Protein AF-A0A6J2U993-F1 (afdb_monomer)

Secondary structure (DSSP, 8-state):
--PPPEEETTTTEEE---HHHHHHHHHSHHHHHHHHHHHGGGS-HHHHHHHHHHSPPPHHHHHHHTTTHHHHHS------

Foldseek 3Di:
DDDDWDADPLLRDTDRPDPVVVVVVCPDPSNVVSVVVVVVVVDDVVVVVVVVVPDDPDPVVVVCVVVVVVVVVVPPPDDD

Organism: Drosophila lebanonensis (NCBI:txid7225)

pLDDT: mean 79.71, std 20.39, range [37.69, 97.94]

Nearest PDB structures (foldseek):
  8y6o-assembly1_V  TM=7.287E-01  e=1.189E-03  Homo sapiens
  8qzs-assembly1_X  TM=4.840E-01  e=1.605E-02  Homo sapiens
  8h6k-assembly1_4I  TM=4.635E-01  e=1.982E-02  Homo sapiens
  8h6l-assembly1_4I  TM=4.626E-01  e=5.691E-02  Homo sapiens
  2mkd-assembly1_A  TM=6.277E-01  e=8.839E-01  Homo sapiens

Mean predicted aligned error: 11.98 Å

Radius of gyration: 22.32 Å; Cα contacts (8 Å, |Δi|>4): 36; chains: 1; bounding box: 62×29×45 Å

InterPro domains:
  IPR013085 U1-C, C2H2-type zinc finger [PF06220] (4-38)
  IPR036236 Zinc finger C2H2 superfamily [SSF57667] (4-61)

Structure (mmCIF, N/CA/C/O backbone):
data_AF-A0A6J2U993-F1
#
_entry.id   AF-A0A6J2U993-F1
#
loop_
_atom_site.group_PDB
_atom_site.id
_atom_site.type_symbo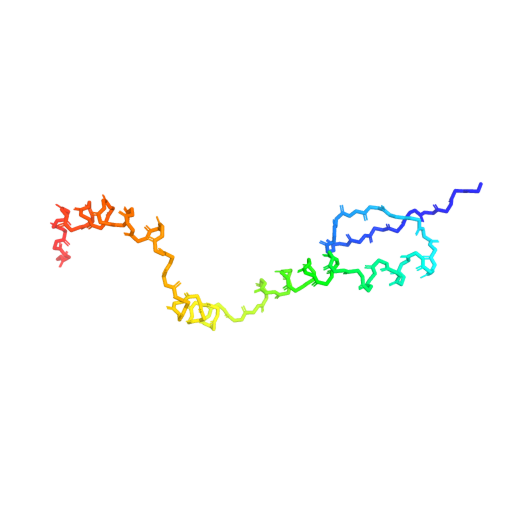l
_atom_site.label_atom_id
_atom_site.label_alt_id
_atom_site.label_comp_id
_atom_site.label_asym_id
_atom_site.label_entity_id
_atom_site.label_seq_id
_atom_site.pdbx_PDB_ins_code
_atom_site.Cartn_x
_atom_site.Cartn_y
_atom_site.Cartn_z
_atom_site.occupancy
_atom_site.B_iso_or_equiv
_atom_site.auth_seq_id
_atom_site.auth_comp_id
_atom_site.auth_asym_id
_atom_site.auth_atom_id
_atom_site.pdbx_PDB_model_num
ATOM 1 N N . MET A 1 1 ? 15.399 -6.776 -28.946 1.00 45.09 1 MET A N 1
ATOM 2 C CA . MET A 1 1 ? 15.629 -6.810 -27.480 1.00 45.09 1 MET A CA 1
ATOM 3 C C . MET A 1 1 ? 14.334 -6.453 -26.739 1.00 45.09 1 MET A C 1
ATOM 5 O O . MET A 1 1 ? 14.252 -5.409 -26.109 1.00 45.09 1 MET A O 1
ATOM 9 N N . GLY A 1 2 ? 13.290 -7.281 -26.862 1.00 53.44 2 GLY A N 1
ATOM 10 C CA . GLY A 1 2 ? 11.977 -7.047 -26.245 1.00 53.44 2 GLY A CA 1
ATOM 11 C C . GLY A 1 2 ? 11.771 -7.975 -25.054 1.00 53.44 2 GLY A C 1
ATOM 12 O O . GLY A 1 2 ? 11.161 -9.030 -25.192 1.00 53.44 2 GLY A O 1
ATOM 13 N N . GLY A 1 3 ? 12.339 -7.627 -23.899 1.00 67.88 3 GLY A N 1
ATOM 14 C CA . GLY A 1 3 ? 12.029 -8.334 -22.657 1.00 67.88 3 GLY A CA 1
ATOM 15 C C . GLY A 1 3 ? 10.589 -8.036 -22.237 1.00 67.88 3 GLY A C 1
ATOM 16 O O . GLY A 1 3 ? 10.174 -6.879 -22.273 1.00 67.88 3 GLY A O 1
ATOM 17 N N . LYS A 1 4 ? 9.825 -9.066 -21.848 1.00 79.19 4 LYS A N 1
ATOM 18 C CA . LYS A 1 4 ? 8.457 -8.902 -21.325 1.00 79.19 4 LYS A CA 1
ATOM 19 C C . LYS A 1 4 ? 8.490 -7.951 -20.121 1.00 79.19 4 LYS A C 1
ATOM 21 O O . LYS A 1 4 ? 9.355 -8.109 -19.259 1.00 79.19 4 LYS A O 1
ATOM 26 N N . SER A 1 5 ? 7.593 -6.966 -20.076 1.00 89.19 5 SER A N 1
ATOM 27 C CA . SER A 1 5 ? 7.443 -6.059 -18.932 1.00 89.19 5 SER A CA 1
ATOM 28 C C . SER A 1 5 ? 6.999 -6.832 -17.685 1.00 89.19 5 SER A C 1
ATOM 30 O O . SER A 1 5 ? 6.337 -7.864 -17.780 1.00 89.19 5 SER A O 1
ATOM 32 N N . TYR A 1 6 ? 7.387 -6.348 -16.506 1.00 93.44 6 TYR A N 1
ATOM 33 C CA . TYR A 1 6 ? 6.902 -6.882 -15.235 1.00 93.44 6 TYR A CA 1
ATOM 34 C C . TYR A 1 6 ? 5.640 -6.127 -14.830 1.00 93.44 6 TYR A C 1
ATOM 36 O O . TYR A 1 6 ? 5.645 -4.897 -14.821 1.00 93.44 6 TYR A O 1
ATOM 44 N N . TYR A 1 7 ? 4.578 -6.849 -14.489 1.00 95.69 7 TYR A N 1
ATOM 45 C CA . TYR A 1 7 ? 3.352 -6.272 -13.947 1.00 95.69 7 TYR A CA 1
ATOM 46 C C . TYR A 1 7 ? 3.299 -6.500 -12.437 1.00 95.69 7 TYR A C 1
ATOM 48 O O . TYR A 1 7 ? 3.592 -7.599 -11.967 1.00 95.69 7 TYR A O 1
ATOM 56 N N . CYS A 1 8 ? 2.953 -5.465 -11.673 1.00 96.38 8 CYS A N 1
ATOM 57 C CA . CYS A 1 8 ? 2.687 -5.595 -10.244 1.00 96.38 8 CYS A CA 1
ATOM 58 C C . CYS A 1 8 ? 1.180 -5.564 -9.988 1.00 96.38 8 CYS A C 1
ATOM 60 O O . C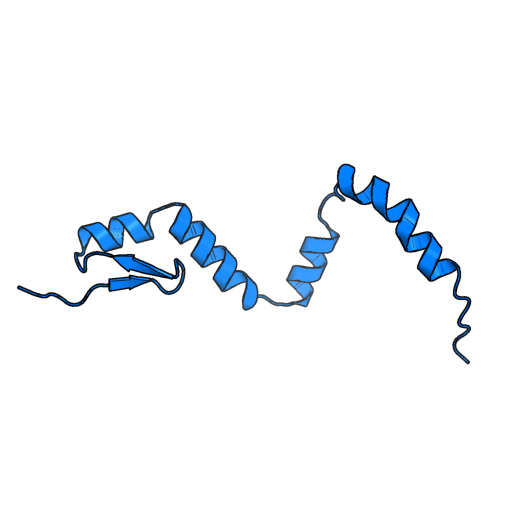YS A 1 8 ? 0.555 -4.529 -10.213 1.00 96.38 8 CYS A O 1
ATOM 62 N N . ASP A 1 9 ? 0.620 -6.644 -9.442 1.00 96.06 9 ASP A N 1
ATOM 63 C CA . ASP A 1 9 ? -0.821 -6.751 -9.174 1.00 96.06 9 ASP A CA 1
ATOM 64 C C . ASP A 1 9 ? -1.311 -5.780 -8.092 1.00 96.06 9 ASP A C 1
ATOM 66 O O . ASP A 1 9 ? -2.397 -5.217 -8.208 1.00 96.06 9 ASP A O 1
ATOM 70 N N . TYR A 1 10 ? -0.491 -5.507 -7.071 1.00 96.44 10 TYR A N 1
ATOM 71 C CA . TYR A 1 10 ? -0.852 -4.565 -6.003 1.00 96.44 10 TYR A CA 1
ATOM 72 C C . TYR A 1 10 ? -0.943 -3.126 -6.521 1.00 96.44 10 TYR A C 1
ATOM 74 O O . TYR A 1 10 ? -1.902 -2.408 -6.244 1.00 96.44 10 TYR A O 1
ATOM 82 N N . CYS A 1 11 ? 0.056 -2.699 -7.296 1.00 95.62 11 CYS A N 1
ATOM 83 C CA . CYS A 1 11 ? 0.133 -1.337 -7.826 1.00 95.62 11 CYS A CA 1
ATOM 84 C C . CYS A 1 11 ? -0.592 -1.162 -9.166 1.00 95.62 11 CYS A C 1
ATOM 86 O O . CYS A 1 11 ? -0.792 -0.030 -9.603 1.00 95.62 11 CYS A O 1
ATOM 88 N N . ARG A 1 12 ? -0.979 -2.266 -9.810 1.00 95.50 12 ARG A N 1
ATOM 89 C CA . ARG A 1 12 ? -1.632 -2.332 -11.122 1.00 95.50 12 ARG A CA 1
ATOM 90 C C . ARG A 1 12 ? -0.870 -1.590 -12.222 1.00 95.50 12 ARG A C 1
ATOM 92 O O . ARG A 1 12 ? -1.472 -0.946 -13.080 1.00 95.50 12 ARG A O 1
ATOM 99 N N . CYS A 1 13 ? 0.460 -1.674 -12.202 1.00 94.56 13 CYS A N 1
ATOM 100 C CA . CYS A 1 13 ? 1.329 -0.968 -13.140 1.00 94.56 13 CYS A CA 1
ATOM 101 C C . CYS A 1 13 ? 2.377 -1.886 -13.780 1.00 94.56 13 CYS A C 1
ATOM 103 O O . CYS A 1 13 ? 2.805 -2.884 -13.194 1.00 94.56 13 CYS A O 1
ATOM 105 N N . PHE A 1 14 ? 2.798 -1.519 -14.993 1.00 94.81 14 PHE A N 1
ATOM 106 C CA . PHE A 1 14 ? 3.905 -2.160 -15.696 1.00 94.81 14 PHE A CA 1
ATOM 107 C C . PHE A 1 14 ? 5.223 -1.439 -15.404 1.00 94.81 14 PHE A C 1
ATOM 109 O O . PHE A 1 14 ? 5.276 -0.212 -15.340 1.00 94.81 14 PHE A O 1
ATOM 116 N N . MET A 1 15 ? 6.302 -2.204 -15.284 1.00 92.69 15 MET A N 1
ATOM 117 C CA . MET A 1 15 ? 7.666 -1.701 -15.135 1.00 92.69 15 MET A CA 1
ATOM 118 C C . MET A 1 15 ? 8.659 -2.546 -15.928 1.00 92.69 15 MET A C 1
ATOM 120 O O . MET A 1 15 ? 8.347 -3.635 -16.423 1.00 92.69 15 MET A O 1
ATOM 124 N N . LYS A 1 16 ? 9.888 -2.038 -16.045 1.00 93.12 16 LYS A N 1
ATOM 125 C CA . LYS A 1 16 ? 10.990 -2.784 -16.648 1.00 93.12 16 LYS A CA 1
ATOM 126 C C . LYS A 1 16 ? 11.218 -4.073 -15.856 1.00 93.12 16 LYS A C 1
ATOM 128 O O . LYS A 1 16 ? 11.313 -4.040 -14.631 1.00 93.12 16 LYS A O 1
ATOM 133 N N . ASN A 1 17 ? 11.321 -5.197 -16.561 1.00 91.06 17 ASN A N 1
ATOM 134 C CA . ASN A 1 17 ? 11.669 -6.477 -15.953 1.00 91.06 17 ASN A CA 1
ATOM 135 C C . ASN A 1 17 ? 13.175 -6.526 -15.669 1.00 91.06 17 ASN A C 1
ATOM 137 O O . ASN A 1 17 ? 13.955 -7.131 -16.397 1.00 91.06 17 ASN A O 1
ATOM 141 N N . ASP A 1 18 ? 13.560 -5.799 -14.630 1.00 93.19 18 ASP A N 1
ATOM 142 C CA . ASP A 1 18 ? 14.904 -5.724 -14.086 1.00 93.19 18 ASP A CA 1
ATOM 143 C C . ASP A 1 18 ? 14.824 -5.960 -12.574 1.00 93.19 18 ASP A C 1
ATOM 145 O O . ASP A 1 18 ? 13.914 -5.467 -11.900 1.00 93.19 18 ASP A O 1
ATOM 149 N N . LEU A 1 19 ? 15.755 -6.746 -12.030 1.00 93.69 19 LEU A N 1
ATOM 150 C CA . LEU A 1 19 ? 15.716 -7.136 -10.621 1.00 93.69 19 LEU A CA 1
ATOM 151 C C . LEU A 1 19 ? 15.868 -5.939 -9.677 1.00 93.69 19 LEU A C 1
ATOM 153 O O . LEU A 1 19 ? 15.199 -5.902 -8.644 1.00 93.69 19 LEU A O 1
ATOM 157 N N . ASN A 1 20 ? 16.701 -4.958 -10.022 1.00 95.38 20 ASN A N 1
ATOM 158 C CA . ASN A 1 20 ? 16.921 -3.783 -9.184 1.00 95.38 20 ASN A CA 1
ATOM 159 C C . ASN A 1 20 ? 15.697 -2.865 -9.216 1.00 95.38 20 ASN A C 1
ATOM 161 O O . ASN A 1 20 ? 15.258 -2.400 -8.164 1.00 95.38 20 ASN A O 1
ATOM 165 N N . VAL A 1 21 ? 15.082 -2.695 -10.392 1.00 94.81 21 VAL A N 1
ATOM 166 C CA . VAL A 1 21 ? 13.815 -1.957 -10.541 1.00 94.81 21 VAL A CA 1
ATOM 167 C C . VAL A 1 21 ? 12.703 -2.604 -9.713 1.00 94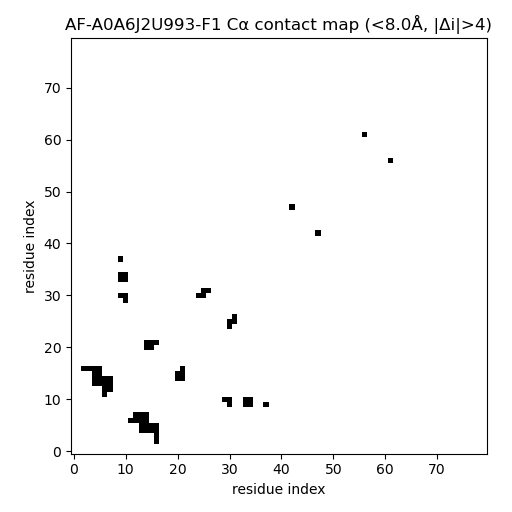.81 21 VAL A C 1
ATOM 169 O O . VAL A 1 21 ? 11.999 -1.911 -8.979 1.00 94.81 21 VAL A O 1
ATOM 172 N N . ARG A 1 22 ? 12.572 -3.935 -9.764 1.00 95.38 22 ARG A N 1
ATOM 173 C CA . ARG A 1 22 ? 11.567 -4.668 -8.978 1.00 95.38 22 ARG A CA 1
ATOM 174 C C . ARG A 1 22 ? 11.808 -4.555 -7.474 1.00 95.38 22 ARG A C 1
ATOM 176 O O . ARG A 1 22 ? 10.855 -4.360 -6.726 1.00 95.38 22 ARG A O 1
ATOM 183 N N . LYS A 1 23 ? 13.062 -4.655 -7.022 1.00 96.69 23 LYS A N 1
ATOM 184 C CA . LYS A 1 23 ? 13.413 -4.487 -5.602 1.00 96.69 23 LYS A CA 1
ATOM 185 C C . LYS A 1 23 ? 13.073 -3.083 -5.108 1.00 96.69 23 LYS A C 1
ATOM 187 O O . LYS A 1 23 ? 12.389 -2.964 -4.097 1.00 96.69 23 LYS A O 1
ATOM 192 N N . LEU A 1 24 ? 13.479 -2.054 -5.855 1.00 97.25 24 LEU A N 1
ATOM 193 C CA . LEU A 1 24 ? 13.184 -0.660 -5.524 1.00 97.25 24 LEU A CA 1
ATOM 194 C C . LEU A 1 24 ? 11.672 -0.403 -5.463 1.00 97.25 24 LEU A C 1
ATOM 196 O O . LEU A 1 24 ? 11.193 0.229 -4.523 1.00 97.25 24 LEU A O 1
ATOM 200 N N . HIS A 1 25 ? 10.918 -0.934 -6.430 1.00 97.00 25 HIS A N 1
ATOM 201 C CA . HIS A 1 25 ? 9.461 -0.859 -6.429 1.00 97.00 25 HIS A CA 1
ATOM 202 C C . HIS A 1 25 ? 8.852 -1.508 -5.180 1.00 97.00 25 HIS A C 1
ATOM 204 O O . HIS A 1 25 ? 8.038 -0.880 -4.508 1.00 97.00 25 HIS A O 1
ATOM 210 N N . ASN A 1 26 ? 9.274 -2.731 -4.844 1.00 96.31 26 ASN A N 1
ATOM 211 C CA . ASN A 1 26 ? 8.746 -3.478 -3.701 1.00 96.31 26 ASN A CA 1
ATOM 212 C C . ASN A 1 26 ? 9.044 -2.798 -2.354 1.00 96.31 26 ASN A C 1
ATOM 214 O O . ASN A 1 26 ? 8.257 -2.942 -1.422 1.00 96.31 26 ASN A O 1
ATOM 218 N N . SER A 1 27 ? 10.158 -2.064 -2.240 1.00 97.25 27 SER A N 1
ATOM 219 C CA . SER A 1 27 ? 10.480 -1.258 -1.051 1.00 97.25 27 SER A CA 1
ATOM 220 C C . SER A 1 27 ? 9.785 0.108 -1.021 1.00 97.25 27 SER A C 1
ATOM 222 O O . SER A 1 27 ? 9.859 0.814 -0.018 1.00 97.25 27 SER A O 1
ATOM 224 N N . GLY A 1 28 ? 9.142 0.515 -2.118 1.00 97.25 28 GLY A N 1
ATOM 225 C CA . GLY A 1 28 ? 8.491 1.812 -2.231 1.00 97.25 28 GLY A CA 1
ATOM 226 C C . GLY A 1 28 ? 7.241 1.920 -1.358 1.00 97.25 28 GLY A C 1
ATOM 227 O O . GLY A 1 28 ? 6.456 0.980 -1.242 1.00 97.25 28 GLY A O 1
ATOM 228 N N . LEU A 1 29 ? 7.007 3.110 -0.795 1.00 97.56 29 LEU A N 1
ATOM 229 C CA . LEU A 1 29 ? 5.849 3.374 0.065 1.00 97.56 29 LEU A CA 1
ATOM 230 C C . LEU A 1 29 ? 4.516 3.071 -0.635 1.00 97.56 29 LEU A C 1
ATOM 232 O O . LEU A 1 29 ? 3.618 2.494 -0.027 1.00 97.56 29 LEU A O 1
ATOM 236 N N . SER A 1 30 ? 4.396 3.422 -1.917 1.00 96.69 30 SER A N 1
ATOM 237 C CA . SER A 1 30 ? 3.188 3.169 -2.708 1.00 96.69 30 SER A CA 1
ATOM 238 C C . SER A 1 30 ? 2.865 1.678 -2.809 1.00 96.69 30 SER A C 1
ATOM 240 O O . SER A 1 30 ? 1.706 1.299 -2.657 1.00 96.69 30 SER A O 1
ATOM 242 N N . HIS A 1 31 ? 3.880 0.834 -3.006 1.00 97.94 31 HIS A N 1
ATOM 243 C CA . HIS A 1 31 ? 3.723 -0.616 -3.020 1.00 97.94 31 HIS A CA 1
ATOM 244 C C . HIS A 1 31 ? 3.337 -1.148 -1.644 1.00 97.94 31 HIS A C 1
ATOM 246 O O . HIS A 1 31 ? 2.391 -1.923 -1.536 1.00 97.94 31 HIS A O 1
ATOM 252 N N . THR A 1 32 ? 4.015 -0.699 -0.588 1.00 97.75 32 THR A N 1
ATOM 253 C CA . THR A 1 32 ? 3.718 -1.119 0.787 1.00 97.75 32 THR A CA 1
ATOM 254 C C . THR A 1 32 ? 2.278 -0.794 1.175 1.00 97.75 32 THR A C 1
ATOM 256 O O . THR 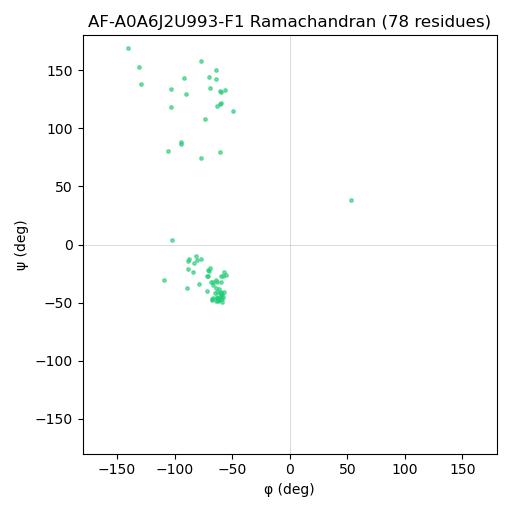A 1 32 ? 1.566 -1.668 1.668 1.00 97.75 32 THR A O 1
ATOM 259 N N . VAL A 1 33 ? 1.815 0.428 0.895 1.00 96.88 33 VAL A N 1
ATOM 260 C CA . VAL A 1 33 ? 0.429 0.837 1.161 1.00 96.88 33 VAL A CA 1
ATOM 261 C C . VAL A 1 33 ? -0.546 0.019 0.317 1.00 96.88 33 VAL A C 1
ATOM 263 O O . VAL A 1 33 ? -1.485 -0.547 0.870 1.00 96.88 33 VAL A O 1
ATOM 266 N N . ALA A 1 34 ? -0.305 -0.113 -0.992 1.00 97.06 34 ALA A N 1
ATOM 267 C CA . ALA A 1 34 ? -1.177 -0.885 -1.877 1.00 97.06 34 ALA A CA 1
ATOM 268 C C . ALA A 1 34 ? -1.293 -2.354 -1.442 1.00 97.06 34 ALA A C 1
ATOM 270 O O . ALA A 1 34 ? -2.393 -2.903 -1.404 1.00 97.06 34 ALA A O 1
ATOM 271 N N . LYS A 1 35 ? -0.174 -2.972 -1.049 1.00 96.75 35 LYS A N 1
ATOM 272 C CA . LYS A 1 35 ? -0.134 -4.339 -0.527 1.00 96.75 35 LYS A CA 1
ATOM 273 C C . LYS A 1 35 ? -0.940 -4.464 0.764 1.00 96.75 35 LYS A C 1
ATOM 275 O O . LYS A 1 35 ? -1.753 -5.375 0.869 1.00 96.75 35 LYS A O 1
ATOM 280 N N . VAL A 1 36 ? -0.753 -3.562 1.729 1.00 95.56 36 VAL A N 1
ATOM 281 C CA . VAL A 1 36 ? -1.516 -3.585 2.990 1.00 95.56 36 VAL A CA 1
ATOM 282 C C . VAL A 1 36 ? -3.009 -3.413 2.718 1.00 95.56 36 VAL A C 1
ATOM 284 O O . VAL A 1 36 ? -3.809 -4.200 3.213 1.00 95.56 36 VAL A O 1
ATOM 287 N N . THR A 1 37 ? -3.398 -2.440 1.893 1.00 93.38 37 THR A 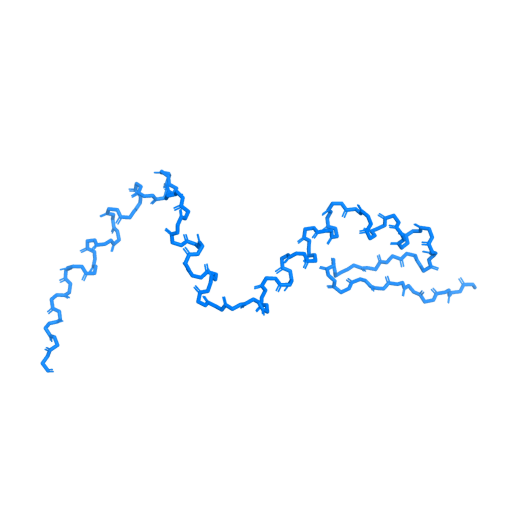N 1
ATOM 288 C CA . THR A 1 37 ? -4.802 -2.217 1.522 1.00 93.38 37 THR A CA 1
ATOM 289 C C . THR A 1 37 ? -5.418 -3.431 0.834 1.00 93.38 37 THR A C 1
ATOM 291 O O . THR A 1 37 ? -6.559 -3.774 1.129 1.00 93.38 37 THR A O 1
ATOM 294 N N . PHE A 1 38 ? -4.677 -4.089 -0.058 1.00 94.69 38 PHE A N 1
ATOM 295 C CA . PHE A 1 38 ? -5.133 -5.315 -0.702 1.00 94.69 38 PHE A CA 1
ATOM 296 C C . PHE A 1 38 ? -5.339 -6.439 0.321 1.00 94.69 38 PHE A C 1
ATOM 298 O O . PHE A 1 38 ? -6.387 -7.075 0.328 1.00 94.69 38 PHE A O 1
ATOM 305 N N . MET A 1 39 ? -4.382 -6.640 1.234 1.00 92.31 39 MET A N 1
ATOM 306 C CA . MET A 1 39 ? -4.463 -7.711 2.234 1.00 92.31 39 MET A CA 1
ATOM 307 C C . MET A 1 39 ? -5.600 -7.512 3.241 1.00 92.31 39 MET A C 1
ATOM 309 O O . MET A 1 39 ? -6.212 -8.493 3.651 1.00 92.31 39 MET A O 1
ATOM 313 N N . LYS A 1 40 ? -5.951 -6.264 3.575 1.00 90.31 40 LYS A N 1
ATOM 314 C CA . LYS A 1 40 ? -7.087 -5.948 4.461 1.00 90.31 40 LYS A CA 1
ATOM 315 C C . LYS A 1 40 ? -8.430 -6.500 3.977 1.00 90.31 40 LYS A C 1
ATOM 317 O O . LYS A 1 40 ? -9.328 -6.696 4.783 1.00 90.31 40 LYS A O 1
ATOM 322 N N . GLN A 1 41 ? -8.585 -6.763 2.679 1.00 86.81 41 GLN A N 1
ATOM 323 C CA . GLN A 1 41 ? -9.821 -7.339 2.133 1.00 86.81 41 GLN A CA 1
ATOM 324 C C . GLN A 1 41 ? -10.032 -8.800 2.551 1.00 86.81 41 GLN A C 1
ATOM 326 O O . GLN A 1 41 ? -11.152 -9.297 2.487 1.00 86.81 41 GLN A O 1
ATOM 331 N N . PHE A 1 42 ? -8.962 -9.476 2.967 1.00 90.50 42 PHE A N 1
ATOM 332 C CA . PHE A 1 42 ? -8.975 -10.873 3.396 1.00 90.50 42 PHE A CA 1
ATOM 333 C C . PHE A 1 42 ? -8.942 -11.013 4.924 1.00 90.50 42 PHE A C 1
ATOM 335 O O . PHE A 1 42 ? -8.849 -12.125 5.440 1.00 90.50 42 PHE A O 1
ATOM 342 N N . GLU A 1 43 ? -8.988 -9.896 5.649 1.00 90.12 43 GLU A N 1
ATOM 343 C CA . GLU A 1 43 ? -9.062 -9.881 7.105 1.00 90.12 43 GLU A CA 1
ATOM 344 C C . GLU A 1 43 ? -10.482 -10.217 7.589 1.00 90.12 43 GLU A C 1
ATOM 346 O O . GLU A 1 43 ? -11.458 -10.083 6.849 1.00 90.12 43 GLU A O 1
ATOM 351 N N . ASP A 1 44 ? -10.607 -10.686 8.834 1.00 92.81 44 ASP A N 1
ATOM 352 C CA . ASP A 1 44 ? -11.906 -11.051 9.404 1.00 92.81 44 ASP A CA 1
ATOM 353 C C . ASP A 1 44 ? -12.836 -9.821 9.434 1.00 92.81 44 ASP A C 1
ATOM 355 O O . ASP A 1 44 ? -12.511 -8.824 10.094 1.00 92.81 44 ASP A O 1
ATOM 359 N N . PRO A 1 45 ? -14.011 -9.873 8.775 1.00 89.00 45 PRO A N 1
ATOM 360 C CA . PRO A 1 45 ? -14.933 -8.743 8.719 1.00 89.00 45 PRO A CA 1
ATOM 361 C C . PRO A 1 45 ? -15.408 -8.284 10.102 1.00 89.00 45 PRO A C 1
ATOM 363 O O . PRO A 1 45 ? -15.736 -7.108 10.267 1.00 89.00 45 PRO A O 1
ATOM 366 N N . ARG A 1 46 ? -15.443 -9.176 11.105 1.00 90.94 46 ARG A N 1
ATOM 367 C CA . ARG A 1 46 ? -15.823 -8.806 12.478 1.00 90.94 46 ARG A CA 1
ATOM 368 C C . ARG A 1 46 ? -14.784 -7.889 13.111 1.00 90.94 46 ARG A C 1
ATOM 370 O O . ARG A 1 46 ? -15.150 -6.836 13.625 1.00 90.94 46 ARG A O 1
ATOM 377 N N . LYS A 1 47 ? -13.504 -8.251 12.994 1.00 90.06 47 LYS A N 1
ATOM 378 C CA . LY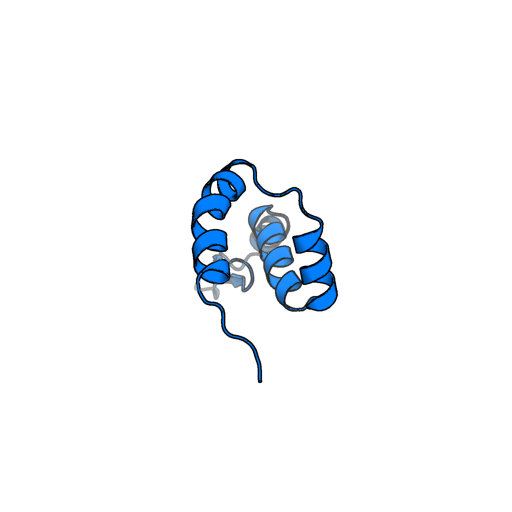S A 1 47 ? -12.386 -7.448 13.505 1.00 90.06 47 LYS A CA 1
ATOM 379 C C . LYS A 1 47 ? -12.326 -6.090 12.821 1.00 90.06 47 LYS A C 1
ATOM 381 O O . LYS A 1 47 ? -12.263 -5.070 13.497 1.00 90.06 47 LYS A O 1
ATOM 386 N N . LEU A 1 48 ? -12.458 -6.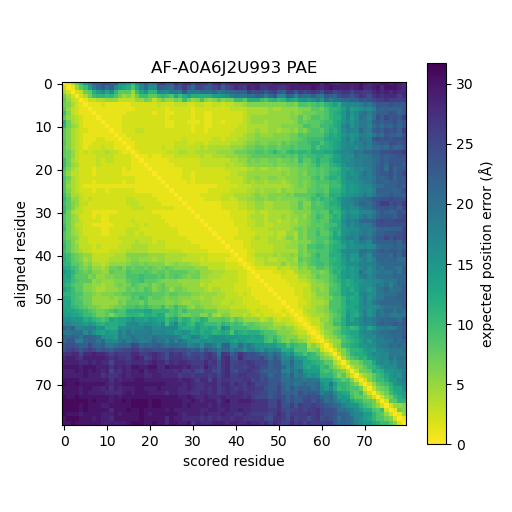068 11.493 1.00 89.12 48 LEU A N 1
ATOM 387 C CA . LEU A 1 48 ? -12.482 -4.821 10.729 1.00 89.12 48 LEU A CA 1
ATOM 388 C C . LEU A 1 48 ? -13.622 -3.906 11.200 1.00 89.12 48 LEU A C 1
ATOM 390 O O . LEU A 1 48 ? -13.408 -2.719 11.426 1.00 89.12 48 LEU A O 1
ATOM 394 N N . LEU A 1 49 ? -14.829 -4.444 11.408 1.00 89.12 49 LEU A N 1
ATOM 395 C CA . LEU A 1 49 ? -15.964 -3.655 11.892 1.00 89.12 49 LEU A CA 1
ATOM 396 C C . LEU A 1 49 ? -15.736 -3.088 13.302 1.00 89.12 49 LEU A C 1
ATOM 398 O O . LEU A 1 49 ? -16.113 -1.945 13.563 1.00 89.12 49 LEU A O 1
ATOM 402 N N . GLU A 1 50 ? -15.156 -3.871 14.208 1.00 91.62 50 GLU A N 1
ATOM 403 C CA . GLU A 1 50 ? -14.811 -3.426 15.562 1.00 91.62 50 GLU A CA 1
ATOM 404 C C . GLU A 1 50 ? -13.767 -2.305 15.535 1.00 91.62 50 GLU A C 1
ATOM 406 O O . GLU A 1 50 ? -13.962 -1.271 16.179 1.00 91.62 50 GLU A O 1
ATOM 411 N N . GLU A 1 51 ? -12.717 -2.454 14.725 1.00 90.06 51 GLU A N 1
ATOM 412 C CA . GLU A 1 51 ? -11.692 -1.428 14.528 1.00 90.06 51 GLU A CA 1
ATOM 413 C C . GLU A 1 51 ? -12.274 -0.138 13.945 1.00 90.06 51 GLU A C 1
ATOM 415 O O . GLU A 1 51 ? -11.999 0.945 14.459 1.00 90.06 51 GLU A O 1
ATOM 420 N N . GLU A 1 52 ? -13.110 -0.227 12.905 1.00 87.56 52 GLU A N 1
ATOM 421 C CA . GLU A 1 52 ? -13.772 0.941 12.311 1.00 87.56 52 GLU A CA 1
ATOM 422 C C . GLU A 1 52 ? -14.692 1.653 13.314 1.00 87.56 52 GLU A C 1
ATOM 424 O O . GLU A 1 52 ? -14.731 2.885 13.342 1.00 87.5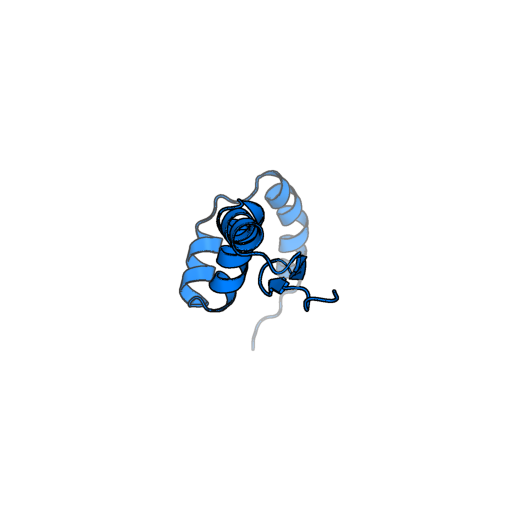6 52 GLU A O 1
ATOM 429 N N . ARG A 1 53 ? -15.405 0.904 14.166 1.00 87.62 53 ARG A N 1
ATOM 430 C CA . ARG A 1 53 ? -16.263 1.463 15.227 1.00 87.62 53 ARG A CA 1
ATOM 431 C C . ARG A 1 53 ? -15.468 2.144 16.338 1.00 87.62 53 ARG A C 1
ATOM 433 O O . ARG A 1 53 ? -15.968 3.101 16.921 1.00 87.62 53 ARG A O 1
ATOM 440 N N . ALA A 1 54 ? -14.262 1.662 16.627 1.00 89.06 54 ALA A N 1
ATOM 441 C CA . ALA A 1 54 ? -13.379 2.237 17.637 1.00 89.06 54 ALA A CA 1
ATOM 442 C C . ALA A 1 54 ? -12.674 3.523 17.167 1.00 89.06 54 ALA A C 1
ATOM 444 O O . ALA A 1 54 ? -12.085 4.237 17.983 1.00 89.06 54 ALA A O 1
ATOM 445 N N . LYS A 1 55 ? -12.718 3.851 15.868 1.00 87.06 55 LYS A N 1
ATOM 446 C CA . LYS A 1 55 ? -12.126 5.091 15.353 1.00 87.06 55 LYS A CA 1
ATOM 447 C C . LYS A 1 55 ? -12.832 6.315 15.920 1.00 87.06 55 LYS A C 1
ATOM 449 O O . LYS A 1 55 ? -14.056 6.366 16.028 1.00 87.06 55 LYS A O 1
ATOM 454 N N . ILE A 1 56 ? -12.044 7.351 16.201 1.00 85.38 56 ILE A N 1
ATOM 455 C CA . ILE A 1 56 ? -12.570 8.649 16.623 1.00 85.38 56 ILE A CA 1
ATOM 456 C C . ILE A 1 56 ? -13.478 9.179 15.501 1.00 85.38 56 ILE A C 1
ATOM 458 O O . ILE A 1 56 ? -13.015 9.328 14.363 1.00 85.38 56 ILE A O 1
ATOM 462 N N . PRO A 1 57 ? -14.762 9.465 15.783 1.00 82.25 57 PRO A N 1
ATOM 463 C CA . PRO A 1 57 ? -15.683 9.944 14.767 1.00 82.25 57 PRO A CA 1
ATOM 464 C C . PRO A 1 57 ? -15.180 11.271 14.195 1.00 82.25 57 PRO A C 1
ATOM 466 O O . PRO A 1 57 ? -14.817 12.194 14.924 1.00 82.25 57 PRO A O 1
ATOM 469 N N . CYS A 1 58 ? -15.164 11.379 12.866 1.00 80.31 58 CYS A N 1
ATOM 470 C CA . CYS A 1 58 ? -14.722 12.596 12.197 1.00 80.31 58 CYS A CA 1
ATOM 471 C C . CYS A 1 58 ? -15.652 13.761 12.562 1.00 80.31 58 CYS A C 1
ATOM 473 O O . CYS A 1 58 ? -16.833 13.745 12.217 1.00 80.31 58 CYS A O 1
ATOM 475 N N . THR A 1 59 ? -15.107 14.803 13.188 1.00 77.62 59 THR A N 1
ATOM 476 C CA . THR A 1 59 ? -15.853 16.001 13.615 1.00 77.62 59 THR A CA 1
ATOM 477 C C . THR A 1 59 ? -16.523 16.735 12.450 1.00 77.62 59 THR A C 1
ATOM 479 O O . THR A 1 59 ? -17.620 17.271 12.584 1.00 77.62 59 THR A O 1
ATOM 482 N N . ARG A 1 60 ? -15.902 16.708 11.263 1.00 75.31 60 ARG A N 1
ATOM 483 C CA . ARG A 1 60 ? -16.480 17.265 10.028 1.00 75.31 60 ARG A CA 1
ATOM 484 C C . ARG A 1 60 ? -17.638 16.435 9.478 1.00 75.31 60 ARG A C 1
ATOM 486 O O . ARG A 1 60 ? -18.496 16.975 8.783 1.00 75.31 60 ARG A O 1
ATOM 493 N N . PHE A 1 61 ? -17.653 15.133 9.752 1.00 68.50 61 PHE A N 1
ATOM 494 C CA . PHE A 1 61 ? -18.700 14.226 9.289 1.00 68.50 61 PHE A CA 1
ATOM 495 C C . PHE A 1 61 ? -19.865 14.144 10.284 1.00 68.50 61 PHE A C 1
ATOM 497 O O . PHE A 1 61 ? -21.021 14.124 9.866 1.00 68.50 61 PHE A O 1
ATOM 504 N N . SER A 1 62 ? -19.593 14.175 11.592 1.00 62.16 62 SER A N 1
ATOM 505 C CA . SER A 1 62 ? -20.622 14.151 12.640 1.00 62.16 62 SER A CA 1
ATOM 506 C C . SER A 1 62 ? -21.535 15.380 12.604 1.00 62.16 62 SER A C 1
ATOM 508 O O . SER A 1 62 ? -22.737 15.237 12.814 1.00 62.16 62 SER A O 1
ATOM 510 N N . ALA A 1 63 ? -21.018 16.549 12.206 1.00 57.78 63 ALA A N 1
ATOM 511 C CA . ALA A 1 63 ? -21.835 17.736 11.942 1.00 57.78 63 ALA A CA 1
ATOM 512 C C . ALA A 1 63 ? -22.915 17.505 10.859 1.00 57.78 63 ALA A C 1
ATOM 514 O O . ALA A 1 63 ? -23.968 18.134 10.898 1.00 57.78 63 ALA A O 1
ATOM 515 N N . LYS A 1 64 ? -22.695 16.574 9.914 1.00 53.81 64 LYS A N 1
ATOM 516 C CA . LYS A 1 64 ? -23.675 16.209 8.873 1.00 53.81 64 LYS A CA 1
ATOM 517 C C . LYS A 1 64 ? -24.641 15.100 9.307 1.00 53.81 64 LYS A C 1
ATOM 519 O O . LYS A 1 64 ? -25.720 14.993 8.731 1.00 53.81 64 LYS A O 1
ATOM 524 N N . LYS A 1 65 ? -24.298 14.287 10.317 1.00 49.28 65 LYS A N 1
ATOM 525 C CA . LYS A 1 65 ? -25.164 13.190 10.795 1.00 49.28 65 LYS A CA 1
ATOM 526 C C . LYS A 1 65 ? -26.414 13.660 11.534 1.00 49.28 65 LYS A C 1
ATOM 528 O O . LYS A 1 65 ? -27.434 12.983 11.429 1.00 49.28 65 LYS A O 1
ATOM 533 N N . VAL A 1 66 ? -26.386 14.839 12.165 1.00 51.16 66 VAL A N 1
ATOM 534 C CA . VAL A 1 66 ? -27.601 15.455 12.740 1.00 51.16 66 VAL A CA 1
ATOM 535 C C . VAL A 1 66 ? -28.702 15.613 11.675 1.00 51.16 66 VAL A C 1
ATOM 537 O O . VAL A 1 66 ? -29.883 15.545 11.999 1.00 51.16 66 VAL A O 1
ATOM 540 N N . ALA A 1 67 ? -28.341 15.729 10.392 1.00 48.22 67 ALA A N 1
ATOM 541 C CA . ALA A 1 67 ? -29.299 15.839 9.294 1.00 48.22 67 ALA A CA 1
ATOM 542 C C . ALA A 1 67 ? -29.774 14.493 8.696 1.00 48.22 67 ALA A C 1
ATOM 544 O O . ALA A 1 67 ? -30.756 14.494 7.963 1.00 48.22 67 ALA A O 1
ATOM 545 N N . GLN A 1 68 ? -29.114 13.354 8.967 1.00 44.47 68 GLN A N 1
ATOM 546 C CA . GL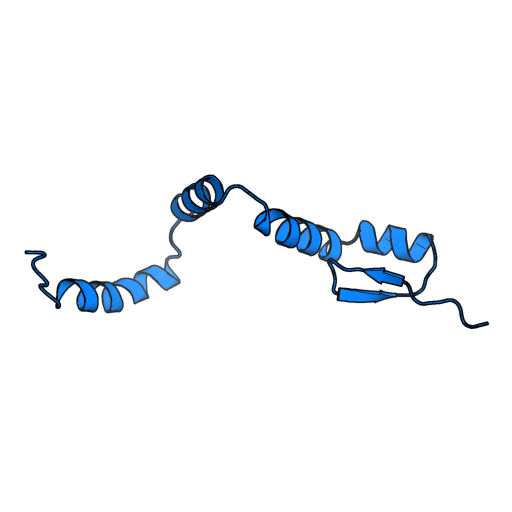N A 1 68 ? -29.490 12.050 8.378 1.00 44.47 68 GLN A CA 1
ATOM 547 C C . GLN A 1 68 ? -30.110 11.067 9.385 1.00 44.47 68 GLN A C 1
ATOM 549 O O . GLN A 1 68 ? -30.991 10.297 9.007 1.00 44.47 68 GLN A O 1
ATOM 554 N N . GLU A 1 69 ? -29.740 11.116 10.670 1.00 44.38 69 GLU A N 1
ATOM 555 C CA . GLU A 1 69 ? -30.401 10.292 11.702 1.00 44.38 69 GLU A CA 1
ATOM 556 C C . GLU A 1 69 ? -31.832 10.764 12.013 1.00 44.38 69 GLU A C 1
ATOM 558 O O . GLU A 1 69 ? -32.670 9.970 12.446 1.00 44.38 69 GLU A O 1
ATOM 563 N N . THR A 1 70 ? -32.158 12.027 11.723 1.00 44.44 70 THR A N 1
ATOM 564 C CA . THR A 1 70 ? -33.527 12.559 11.827 1.00 44.44 70 THR A CA 1
ATOM 565 C C . THR A 1 70 ? -34.469 11.998 10.760 1.00 44.44 70 THR A C 1
ATOM 567 O O . THR A 1 70 ? -35.669 11.926 11.008 1.00 44.44 70 THR A O 1
ATOM 570 N N . VAL A 1 71 ? -33.960 11.504 9.623 1.00 47.81 71 VAL A N 1
ATOM 571 C CA . VAL A 1 71 ? -34.792 10.863 8.585 1.00 47.81 71 VAL A CA 1
ATOM 572 C C . VAL A 1 71 ? -35.157 9.424 8.967 1.00 47.81 71 VAL A C 1
ATOM 574 O O . VAL A 1 71 ? -36.271 8.983 8.698 1.00 47.81 71 VAL A O 1
ATOM 577 N N . GLN A 1 72 ? -34.276 8.698 9.665 1.00 44.81 72 GLN A N 1
ATOM 578 C CA . GLN A 1 72 ? -34.549 7.311 10.071 1.00 44.81 72 GLN A CA 1
ATOM 579 C C . GLN A 1 72 ? -35.364 7.194 11.367 1.00 44.81 72 GLN A C 1
ATOM 581 O O . GLN A 1 72 ? -36.084 6.214 11.535 1.00 44.81 72 GLN A O 1
ATOM 586 N N . LYS A 1 73 ? -35.339 8.210 12.242 1.00 42.84 73 LYS A N 1
ATOM 587 C CA . LYS A 1 73 ? -36.279 8.308 13.377 1.00 42.84 73 LYS A CA 1
ATOM 588 C C . LYS A 1 73 ? -37.660 8.864 13.000 1.00 42.84 73 LYS A C 1
ATOM 590 O O . LYS A 1 73 ? -38.584 8.720 13.792 1.00 42.84 73 LYS A O 1
ATOM 595 N N . ALA A 1 74 ? -37.822 9.451 11.810 1.00 43.56 74 ALA A N 1
ATOM 596 C CA . ALA A 1 74 ? -39.118 9.934 11.323 1.00 43.56 74 ALA A CA 1
ATOM 597 C C . ALA A 1 74 ? -39.989 8.836 10.678 1.00 43.56 74 ALA A C 1
ATOM 599 O O . ALA A 1 74 ? -41.196 9.026 10.549 1.00 43.56 74 ALA A O 1
ATOM 600 N N . SER A 1 75 ? -39.434 7.668 10.318 1.00 44.59 75 SER A N 1
ATOM 601 C CA . SER A 1 75 ? -40.249 6.509 9.935 1.00 44.59 75 SER A CA 1
ATOM 602 C C . SER A 1 75 ? -40.463 5.601 11.144 1.00 44.59 75 SER A C 1
ATOM 604 O O . SER A 1 75 ? -39.720 4.642 11.358 1.00 44.59 75 SER A O 1
ATOM 606 N N . GLY A 1 76 ? -41.489 5.898 11.940 1.00 49.06 76 GLY A N 1
ATOM 607 C CA . GLY A 1 76 ? -42.046 4.954 12.905 1.00 49.06 76 GLY A CA 1
ATOM 608 C C . GLY A 1 76 ? -42.581 3.707 12.194 1.00 49.06 76 GLY A C 1
ATOM 609 O O . GLY A 1 76 ? -43.777 3.586 11.960 1.00 49.06 76 GLY A O 1
ATOM 610 N N . LYS A 1 77 ? -41.692 2.781 11.826 1.00 43.94 77 LYS A N 1
ATOM 611 C CA . LYS A 1 77 ? -42.048 1.406 11.481 1.00 43.94 77 LYS A CA 1
ATOM 612 C C . LYS A 1 77 ? -41.882 0.566 12.735 1.00 43.94 77 LYS A C 1
ATOM 614 O O . LYS A 1 77 ? -40.818 0.019 13.009 1.00 43.94 77 LYS A O 1
ATOM 619 N N . THR A 1 78 ? -42.964 0.516 13.501 1.00 37.69 78 THR A N 1
ATOM 620 C CA . THR A 1 78 ? -43.265 -0.571 14.425 1.00 37.69 78 THR A CA 1
ATOM 621 C C . THR A 1 78 ? -43.106 -1.874 13.645 1.00 37.69 78 THR A C 1
ATOM 623 O O . THR A 1 78 ? -43.807 -2.089 12.657 1.00 37.69 78 THR A O 1
ATOM 626 N N . PHE A 1 79 ? -42.138 -2.702 14.026 1.00 41.19 79 PHE A N 1
ATOM 627 C CA . PHE A 1 79 ? -42.120 -4.096 13.604 1.00 41.19 79 PHE A CA 1
ATOM 628 C C . PHE A 1 79 ? -43.225 -4.788 14.407 1.00 41.19 79 PHE A C 1
ATOM 630 O O . PHE A 1 79 ? -43.103 -4.922 15.625 1.00 41.19 79 PHE A O 1
ATOM 637 N N . VAL A 1 80 ? -44.316 -5.129 13.725 1.00 43.59 80 VAL A N 1
ATOM 638 C CA . VAL A 1 80 ? -45.280 -6.154 14.141 1.00 43.59 80 VAL A CA 1
ATOM 639 C C . VAL A 1 80 ? -45.185 -7.269 13.117 1.00 43.59 80 VAL A C 1
ATOM 641 O O . VAL A 1 80 ? -45.086 -6.921 11.916 1.00 43.59 80 VAL A O 1
#

Sequence (80 aa):
MGGKSYYCDYCRCFMKNDLNVRKLHNSGLSHTVAKVTFMKQFEDPRKLLEEERAKIPCTRFSAKKVAQETVQKASGKTFV

Solvent-accessible surface area (backbone atoms only — not comparable to full-atom values): 5034 Å² total; per-residue (Å²): 140,83,76,71,68,36,74,40,82,63,70,70,44,80,43,71,69,42,73,67,58,49,51,54,48,63,72,29,68,69,38,49,51,31,44,51,61,58,53,58,75,75,48,62,67,66,59,53,52,52,54,63,69,70,47,82,76,53,70,82,54,55,71,54,41,71,72,52,57,56,60,64,70,66,58,83,72,78,88,125